Protein AF-N1Z7M3-F1 (afdb_monomer_lite)

pLDDT: mean 84.17, std 12.19, range [51.53, 95.31]

Foldseek 3Di:
DPPDQVVVVVLPDADPDDVVVLVVPVWDKDKDKAFCVSDPPPADKDWDFDAWPDPPPVDTGTDITIMGIDIHTHHRPVPPPPPPPPDPPPVD

Sequence (92 aa):
FNNQNPLNVLKSMDWQAAEWYQRKHCNFNAELIYDANLGSKDNFTFQIKDNVESFDQRNRSHNYREVVSTYIPMKNQMNSHAETTHDIMSNI

Radius of gyration: 22.05 Å; chains: 1; bounding box: 50×32×68 Å

Secondary structure (DSSP, 8-state):
--S--HHHHHHH----S-HHHHHH-SS-EEEEEEETTSS-SSSEEEEEEEEEEE--GGG-EEEEEEEEEEEEEPP-STTS-------TTTT-

Structure (mmCIF, N/CA/C/O backbone):
data_AF-N1Z7M3-F1
#
_entry.id   AF-N1Z7M3-F1
#
loop_
_atom_site.group_PDB
_atom_site.id
_atom_site.type_symbol
_atom_site.label_atom_id
_atom_site.label_alt_id
_atom_site.label_comp_id
_atom_site.label_asym_id
_atom_site.label_entity_id
_atom_site.label_seq_id
_atom_site.pdbx_PDB_ins_code
_atom_site.Cartn_x
_atom_site.Cartn_y
_atom_site.Cartn_z
_atom_site.occupancy
_atom_site.B_iso_or_equiv
_atom_site.auth_seq_id
_atom_site.auth_comp_id
_atom_site.auth_asym_id
_atom_site.auth_atom_id
_atom_site.pdbx_PDB_model_num
ATOM 1 N N . PHE A 1 1 ? -4.581 -20.264 -6.411 1.00 53.69 1 PHE A N 1
ATOM 2 C CA . PHE A 1 1 ? -3.673 -19.498 -5.535 1.00 53.69 1 PHE A CA 1
ATOM 3 C C . PHE A 1 1 ? -3.374 -20.343 -4.303 1.00 53.69 1 PHE A C 1
ATOM 5 O O . PHE A 1 1 ? -4.241 -20.502 -3.456 1.00 53.69 1 PHE A O 1
ATOM 12 N N . ASN A 1 2 ? -2.202 -20.979 -4.256 1.00 54.97 2 ASN A N 1
ATOM 13 C CA . ASN A 1 2 ? -1.849 -21.969 -3.230 1.00 54.97 2 ASN A CA 1
ATOM 14 C C . ASN A 1 2 ? -1.300 -21.282 -1.975 1.00 54.97 2 ASN A C 1
ATOM 16 O O . ASN A 1 2 ? -0.094 -21.107 -1.908 1.00 54.97 2 ASN A O 1
ATOM 20 N N . ASN A 1 3 ? -2.137 -20.880 -1.010 1.00 71.06 3 ASN A N 1
ATOM 21 C CA . ASN A 1 3 ? -1.725 -20.437 0.342 1.00 71.06 3 ASN A CA 1
ATOM 22 C C . ASN A 1 3 ? -0.564 -19.412 0.434 1.00 71.06 3 ASN A C 1
ATOM 24 O O . ASN A 1 3 ? 0.043 -19.245 1.490 1.00 71.06 3 ASN A O 1
ATOM 28 N N . GLN A 1 4 ? -0.226 -18.727 -0.659 1.00 77.44 4 GLN A N 1
ATOM 29 C CA . GLN A 1 4 ? 0.844 -17.742 -0.700 1.00 77.44 4 GLN A CA 1
ATOM 30 C C . GLN A 1 4 ? 0.330 -16.431 -0.117 1.00 77.44 4 GLN A C 1
ATOM 32 O O . GLN A 1 4 ? -0.818 -16.053 -0.357 1.00 77.44 4 GLN A O 1
ATOM 37 N N . ASN A 1 5 ? 1.189 -15.729 0.629 1.00 85.56 5 ASN A N 1
ATOM 38 C CA . ASN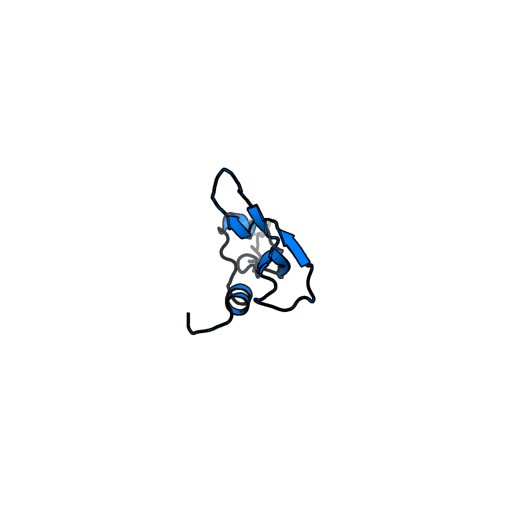 A 1 5 ? 0.867 -14.395 1.126 1.00 85.56 5 ASN A CA 1
ATOM 39 C C . ASN A 1 5 ? 0.468 -13.505 -0.076 1.00 85.56 5 ASN A C 1
ATOM 41 O O . ASN A 1 5 ? 1.273 -13.373 -1.005 1.00 85.56 5 ASN A O 1
ATOM 45 N N . PRO A 1 6 ? -0.733 -12.894 -0.076 1.00 88.44 6 PRO A N 1
ATOM 46 C CA . PRO A 1 6 ? -1.207 -12.043 -1.166 1.00 88.44 6 PRO A CA 1
ATOM 47 C C . PRO A 1 6 ? -0.228 -10.926 -1.546 1.00 88.44 6 PRO A C 1
ATOM 49 O O . PRO A 1 6 ? -0.085 -10.610 -2.724 1.00 88.44 6 PRO A O 1
ATOM 52 N N . LEU A 1 7 ? 0.515 -10.381 -0.577 1.00 90.00 7 LEU A N 1
ATOM 53 C CA . LEU A 1 7 ? 1.534 -9.360 -0.826 1.00 90.00 7 LEU A CA 1
ATOM 54 C C . LEU A 1 7 ? 2.669 -9.887 -1.703 1.00 90.00 7 LEU A C 1
ATOM 56 O O . LEU A 1 7 ? 3.191 -9.150 -2.534 1.00 90.00 7 LEU A O 1
ATOM 60 N N . ASN A 1 8 ? 3.049 -11.155 -1.542 1.00 89.19 8 ASN A N 1
ATOM 61 C CA . ASN A 1 8 ? 4.099 -11.762 -2.357 1.00 89.19 8 ASN A CA 1
ATOM 62 C C . ASN A 1 8 ? 3.629 -11.959 -3.799 1.00 89.19 8 ASN A C 1
ATOM 64 O O . ASN A 1 8 ? 4.412 -11.744 -4.717 1.00 89.19 8 ASN A O 1
ATOM 68 N N . VAL A 1 9 ? 2.355 -12.312 -3.990 1.00 89.25 9 VAL A N 1
ATOM 69 C CA . VAL A 1 9 ? 1.747 -12.446 -5.322 1.00 89.25 9 VAL A CA 1
ATOM 70 C C . VAL A 1 9 ? 1.684 -11.090 -6.025 1.00 89.25 9 VAL A C 1
ATOM 72 O O . VAL A 1 9 ? 2.078 -10.980 -7.179 1.00 89.25 9 VAL A O 1
ATOM 75 N N . LEU A 1 10 ? 1.248 -10.036 -5.329 1.00 88.81 10 LEU A N 1
ATOM 76 C CA . LEU A 1 10 ? 1.178 -8.688 -5.907 1.00 88.81 10 LEU A CA 1
ATOM 77 C C . LEU A 1 10 ? 2.564 -8.115 -6.234 1.00 88.81 10 LEU A C 1
ATOM 79 O O . LEU A 1 10 ? 2.714 -7.408 -7.223 1.00 88.81 10 LEU A O 1
ATOM 83 N N . LYS A 1 11 ? 3.588 -8.452 -5.441 1.00 88.00 11 LYS A N 1
ATOM 84 C CA . LYS A 1 11 ? 4.980 -8.050 -5.700 1.00 88.00 11 LYS A CA 1
ATOM 85 C C . LYS A 1 11 ? 5.609 -8.753 -6.904 1.00 88.00 11 LYS A C 1
ATOM 87 O O . LYS A 1 11 ? 6.537 -8.202 -7.488 1.00 88.00 11 LYS A O 1
ATOM 92 N N . SER A 1 12 ? 5.165 -9.964 -7.239 1.00 87.75 12 SER A N 1
ATOM 93 C CA . SER A 1 12 ? 5.703 -10.734 -8.368 1.00 87.75 12 SER A CA 1
ATOM 94 C C . SER A 1 12 ? 4.911 -10.563 -9.662 1.00 87.75 12 SER A C 1
ATOM 96 O O . SER A 1 12 ? 5.362 -11.031 -10.704 1.00 87.75 12 SER A O 1
ATOM 98 N N . MET A 1 13 ? 3.743 -9.921 -9.606 1.00 87.69 13 MET A N 1
ATOM 99 C CA . MET A 1 13 ? 2.881 -9.733 -10.764 1.00 87.69 13 MET A CA 1
ATOM 100 C C . MET A 1 13 ? 3.483 -8.716 -11.741 1.00 87.69 13 MET A C 1
ATOM 102 O O . MET A 1 13 ? 3.920 -7.636 -11.343 1.00 87.69 13 MET A O 1
ATOM 106 N N . ASP A 1 14 ? 3.468 -9.050 -13.032 1.00 87.88 14 ASP A N 1
ATOM 107 C CA . ASP A 1 14 ? 3.835 -8.111 -14.091 1.00 87.88 14 ASP A CA 1
ATOM 108 C C . ASP A 1 14 ? 2.825 -6.966 -14.191 1.00 87.88 14 ASP A C 1
ATOM 110 O O . ASP A 1 14 ? 1.657 -7.099 -13.812 1.00 87.88 14 ASP A O 1
ATOM 114 N N . TRP A 1 15 ? 3.258 -5.839 -14.756 1.00 88.88 15 TRP A N 1
ATOM 115 C CA . TRP A 1 15 ? 2.427 -4.648 -14.847 1.00 88.88 15 TRP A CA 1
ATOM 116 C C . TRP A 1 15 ? 1.166 -4.887 -15.693 1.00 88.88 15 TRP A C 1
ATOM 118 O O . TRP A 1 15 ? 1.236 -5.078 -16.904 1.00 88.88 15 TRP A O 1
ATOM 128 N N . GLN A 1 16 ? -0.003 -4.847 -15.048 1.00 88.88 16 GLN A N 1
ATOM 129 C CA . GLN A 1 16 ? -1.306 -5.137 -15.669 1.00 88.88 16 GLN A CA 1
ATOM 130 C C . GLN A 1 16 ? -2.010 -3.904 -16.270 1.00 88.88 16 GLN A C 1
ATOM 132 O O . GLN A 1 16 ? -3.192 -3.967 -16.605 1.00 88.88 16 GLN A O 1
ATOM 137 N N . ALA A 1 17 ? -1.338 -2.752 -16.370 1.00 89.06 17 ALA A N 1
ATOM 138 C CA . ALA A 1 17 ? -1.955 -1.568 -16.970 1.00 89.06 17 ALA A CA 1
ATOM 139 C C . ALA A 1 17 ? -2.169 -1.754 -18.480 1.00 89.06 17 ALA A C 1
ATOM 141 O O . ALA A 1 17 ? -1.449 -2.504 -19.132 1.00 89.06 17 ALA A O 1
ATOM 142 N N . ALA A 1 18 ? -3.123 -1.029 -19.064 1.00 90.69 18 ALA A N 1
ATOM 143 C CA . ALA A 1 18 ? -3.307 -1.032 -20.512 1.00 90.69 18 ALA A CA 1
ATOM 144 C C . ALA A 1 18 ? -2.048 -0.517 -21.234 1.00 90.69 18 ALA A C 1
ATOM 146 O O . ALA A 1 18 ? -1.401 0.422 -20.767 1.00 90.69 18 ALA A O 1
ATOM 147 N N . GLU A 1 19 ? -1.734 -1.072 -22.405 1.00 88.38 19 GLU A N 1
ATOM 148 C CA . GLU A 1 19 ? -0.488 -0.775 -23.126 1.00 88.38 19 GLU A CA 1
ATOM 149 C C . GLU A 1 19 ? -0.241 0.719 -23.373 1.00 88.38 19 GLU A C 1
ATOM 151 O O . GLU A 1 19 ? 0.882 1.204 -23.264 1.00 88.38 19 GLU A O 1
ATOM 156 N N . TRP A 1 20 ? -1.290 1.479 -23.704 1.00 89.25 20 TRP A N 1
ATOM 157 C CA . TRP A 1 20 ? -1.168 2.918 -23.946 1.00 89.25 20 TRP A CA 1
ATOM 158 C C . TRP A 1 20 ? -0.674 3.666 -22.700 1.00 89.25 20 TRP A C 1
ATOM 160 O O . TRP A 1 20 ? 0.078 4.632 -22.819 1.00 89.25 20 TRP A O 1
ATOM 170 N N . TYR A 1 21 ? -1.066 3.204 -21.511 1.00 89.31 21 TYR A N 1
ATOM 171 C CA . TYR A 1 21 ? -0.632 3.768 -20.240 1.00 89.31 21 TYR A CA 1
ATOM 172 C C . TYR A 1 21 ? 0.806 3.348 -19.939 1.00 89.31 21 TYR A C 1
ATOM 174 O O . TYR A 1 21 ? 1.605 4.174 -19.497 1.00 89.31 21 TYR A O 1
ATOM 182 N N . GLN A 1 22 ? 1.160 2.103 -20.275 1.00 88.81 22 GLN A N 1
ATOM 183 C CA . GLN A 1 22 ? 2.529 1.615 -20.147 1.00 88.81 22 GLN A CA 1
ATOM 184 C C . GLN A 1 22 ? 3.512 2.396 -21.018 1.00 88.81 22 GLN A C 1
ATOM 186 O O . GLN A 1 22 ? 4.557 2.828 -20.537 1.00 88.81 22 GLN A O 1
ATOM 191 N N . ARG A 1 23 ? 3.152 2.670 -22.276 1.00 84.56 23 ARG A N 1
ATOM 192 C CA . ARG A 1 23 ? 3.959 3.502 -23.184 1.00 84.56 23 ARG A CA 1
ATOM 193 C C . ARG A 1 23 ? 4.164 4.920 -22.651 1.00 84.56 23 ARG A C 1
ATOM 195 O O . ARG A 1 23 ? 5.237 5.489 -22.807 1.00 84.56 23 ARG A O 1
ATOM 202 N N . LYS A 1 24 ? 3.142 5.492 -22.009 1.00 86.06 24 LYS A N 1
ATOM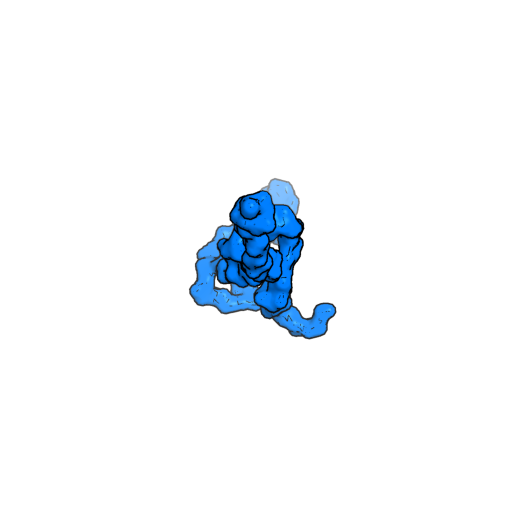 203 C CA . LYS A 1 24 ? 3.205 6.849 -21.451 1.00 86.06 24 LYS A CA 1
ATOM 204 C C . LYS A 1 24 ? 4.056 6.932 -20.179 1.00 86.06 24 LYS A C 1
ATOM 206 O O . LYS A 1 24 ? 4.674 7.965 -19.934 1.00 86.06 24 LYS A O 1
ATOM 211 N N . HIS A 1 25 ? 4.080 5.878 -19.365 1.00 84.69 25 HIS A N 1
ATOM 212 C CA . HIS A 1 25 ? 4.718 5.881 -18.050 1.00 84.69 25 HIS A CA 1
ATOM 213 C C . HIS A 1 25 ? 5.829 4.825 -17.976 1.00 84.69 25 HIS A C 1
ATOM 215 O O . HIS A 1 25 ? 5.612 3.671 -17.627 1.00 84.69 25 HIS A O 1
ATOM 221 N N . CYS A 1 26 ? 7.059 5.226 -18.300 1.00 77.00 26 CYS A N 1
ATOM 222 C CA . CYS A 1 26 ? 8.201 4.312 -18.332 1.00 77.00 26 CYS A CA 1
ATOM 223 C C . CYS A 1 26 ? 8.650 3.808 -16.953 1.00 77.00 26 CYS A C 1
ATOM 225 O O . CYS A 1 26 ? 9.026 2.646 -16.836 1.00 77.00 26 CYS A O 1
ATOM 227 N N . ASN A 1 27 ? 8.555 4.655 -15.926 1.00 82.81 27 ASN A N 1
ATOM 228 C CA . ASN A 1 27 ? 9.016 4.385 -14.564 1.00 82.81 27 ASN A CA 1
ATOM 229 C C . ASN A 1 27 ? 7.856 4.551 -13.576 1.00 82.81 27 ASN A C 1
ATOM 231 O O . ASN A 1 27 ? 7.785 5.537 -12.840 1.00 82.81 27 ASN A O 1
ATOM 235 N N . PHE A 1 28 ? 6.898 3.626 -13.611 1.00 89.00 28 PHE A N 1
ATOM 236 C CA . PHE A 1 28 ? 5.723 3.686 -12.747 1.00 89.00 28 PHE A CA 1
ATOM 237 C C . PHE A 1 28 ? 5.976 2.974 -11.414 1.00 89.00 28 PHE A C 1
ATOM 239 O O . PHE A 1 28 ? 6.307 1.791 -11.387 1.00 89.00 28 PHE A O 1
ATOM 246 N N . ASN A 1 29 ? 5.767 3.687 -10.308 1.00 91.19 29 ASN A N 1
ATOM 247 C CA . ASN A 1 29 ? 5.736 3.104 -8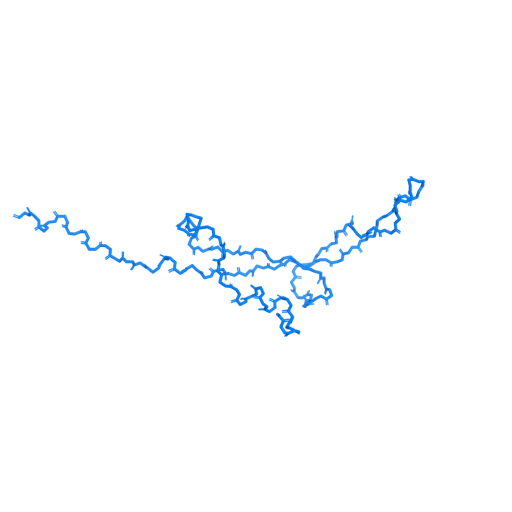.970 1.00 91.19 29 ASN A CA 1
ATOM 248 C C . ASN A 1 29 ? 4.277 2.922 -8.561 1.00 91.19 29 ASN A C 1
ATOM 250 O O . ASN A 1 29 ? 3.563 3.905 -8.368 1.00 91.19 29 ASN A O 1
ATOM 254 N N . ALA A 1 30 ? 3.836 1.675 -8.437 1.00 91.88 30 ALA A N 1
ATOM 255 C CA . ALA A 1 30 ? 2.492 1.373 -7.975 1.00 91.88 30 ALA A CA 1
ATOM 256 C C . ALA A 1 30 ? 2.424 1.505 -6.455 1.00 91.88 30 ALA A C 1
ATOM 258 O O . ALA A 1 30 ? 3.279 0.968 -5.749 1.00 91.88 30 ALA A O 1
ATOM 259 N N . GLU A 1 31 ? 1.392 2.176 -5.957 1.00 93.31 31 GLU A N 1
ATOM 260 C CA . GLU A 1 31 ? 1.079 2.170 -4.533 1.00 93.31 31 GLU A CA 1
ATOM 261 C C . GLU A 1 31 ? 0.380 0.853 -4.172 1.00 93.31 31 GLU A C 1
ATOM 263 O O . GLU A 1 31 ? -0.620 0.466 -4.779 1.00 93.31 31 GLU A O 1
ATOM 268 N N . LEU A 1 32 ? 0.927 0.152 -3.185 1.00 92.62 32 LEU A N 1
ATOM 269 C CA . LEU A 1 32 ? 0.359 -1.044 -2.591 1.00 92.62 32 LEU A CA 1
ATOM 270 C C . LEU A 1 32 ? -0.134 -0.703 -1.185 1.00 92.62 32 LEU A C 1
ATOM 272 O O . LEU A 1 32 ? 0.659 -0.405 -0.292 1.00 92.62 32 LEU A O 1
ATOM 276 N N . ILE A 1 33 ? -1.448 -0.803 -0.999 1.00 93.44 33 ILE A N 1
ATOM 277 C CA . ILE A 1 33 ? -2.136 -0.512 0.260 1.00 93.44 33 ILE A CA 1
ATOM 278 C C . ILE A 1 33 ? -2.692 -1.819 0.825 1.00 93.44 33 ILE A C 1
ATOM 280 O O . ILE A 1 33 ? -3.359 -2.568 0.110 1.00 93.44 33 ILE A O 1
ATOM 284 N N . TYR A 1 34 ? -2.416 -2.110 2.096 1.00 93.31 34 TYR A N 1
ATOM 285 C CA . TYR A 1 34 ? -2.835 -3.358 2.736 1.00 93.31 34 TYR A CA 1
ATOM 286 C C . TYR A 1 34 ? -3.022 -3.218 4.252 1.00 93.31 34 TYR A C 1
ATOM 288 O O . TYR A 1 34 ? -2.505 -2.293 4.873 1.00 93.31 34 TYR A O 1
ATO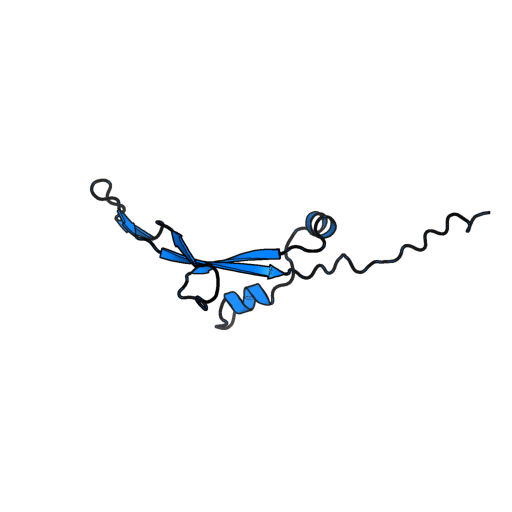M 296 N N . ASP A 1 35 ? -3.759 -4.150 4.861 1.00 92.44 35 ASP A N 1
ATOM 297 C CA . ASP A 1 35 ? -3.924 -4.205 6.317 1.00 92.44 35 ASP A CA 1
ATOM 298 C C . ASP A 1 35 ? -2.596 -4.415 7.044 1.00 92.44 35 ASP A C 1
ATOM 300 O O . ASP A 1 35 ? -1.818 -5.300 6.690 1.00 92.44 35 ASP A O 1
ATOM 304 N N . ALA A 1 36 ? -2.369 -3.691 8.141 1.00 91.69 36 ALA A N 1
ATOM 305 C CA . ALA A 1 36 ? -1.128 -3.808 8.907 1.00 91.69 36 ALA A CA 1
ATOM 306 C C . ALA A 1 36 ? -0.869 -5.215 9.480 1.00 91.69 36 ALA A C 1
ATOM 308 O O . ALA A 1 36 ? 0.263 -5.532 9.831 1.00 91.69 36 ALA A O 1
ATOM 309 N N . ASN A 1 37 ? -1.891 -6.074 9.562 1.00 90.19 37 ASN A N 1
ATOM 310 C CA . ASN A 1 37 ? -1.745 -7.468 9.987 1.00 90.19 37 ASN A CA 1
ATOM 311 C C . ASN A 1 37 ? -1.186 -8.402 8.890 1.00 90.19 37 ASN A C 1
ATOM 313 O O . ASN A 1 37 ? -0.809 -9.531 9.199 1.00 90.19 37 ASN A O 1
ATOM 317 N N . LEU A 1 38 ? -1.129 -7.957 7.629 1.00 89.06 38 LEU A N 1
ATOM 318 C CA . LEU A 1 38 ? -0.767 -8.788 6.477 1.00 89.06 38 LEU A CA 1
ATOM 319 C C . LEU A 1 38 ? 0.739 -8.746 6.151 1.00 89.06 38 LEU A C 1
ATOM 321 O O . LEU A 1 38 ? 1.248 -9.624 5.447 1.00 89.06 38 LEU A O 1
ATOM 325 N N . GLY A 1 39 ? 1.463 -7.742 6.655 1.00 84.81 39 GLY A N 1
ATOM 326 C CA . GLY A 1 39 ? 2.881 -7.526 6.361 1.00 84.81 39 GLY A CA 1
ATOM 327 C C . GLY A 1 39 ? 3.636 -6.798 7.474 1.00 84.81 39 GLY A C 1
ATOM 328 O O . GLY A 1 39 ? 3.131 -6.633 8.578 1.00 84.81 39 GLY A O 1
ATOM 329 N N . SER A 1 40 ? 4.870 -6.374 7.180 1.00 77.69 40 SER A N 1
ATOM 330 C CA . SER A 1 40 ? 5.686 -5.618 8.141 1.00 77.69 40 SER A CA 1
ATOM 331 C C . SER A 1 40 ? 5.196 -4.173 8.292 1.00 77.69 40 SER A C 1
ATOM 333 O O . SER A 1 40 ? 4.714 -3.573 7.324 1.00 77.69 40 SER A O 1
ATOM 335 N N . LYS A 1 41 ? 5.389 -3.613 9.493 1.00 76.75 41 LYS A N 1
ATOM 336 C CA . LYS A 1 41 ? 5.090 -2.219 9.860 1.00 76.75 41 LYS A CA 1
ATOM 337 C C . LYS A 1 41 ? 6.254 -1.250 9.616 1.00 76.75 41 LYS A C 1
ATOM 339 O O . LYS A 1 41 ? 6.188 -0.108 10.047 1.00 76.75 41 LYS A O 1
ATOM 344 N N . ASP A 1 42 ? 7.302 -1.686 8.917 1.00 83.56 42 ASP A N 1
ATOM 345 C CA . ASP A 1 42 ? 8.463 -0.836 8.592 1.00 83.56 42 ASP A CA 1
ATOM 346 C C . ASP A 1 42 ? 8.143 0.252 7.548 1.00 83.56 42 ASP A C 1
ATOM 348 O O . ASP A 1 42 ? 8.938 1.158 7.312 1.00 83.56 42 ASP A O 1
ATOM 352 N N . ASN A 1 43 ? 6.987 0.147 6.889 1.00 86.69 43 ASN A N 1
ATOM 353 C CA . ASN A 1 43 ? 6.508 1.107 5.900 1.00 86.69 43 ASN A CA 1
ATOM 354 C C . ASN A 1 43 ? 5.585 2.149 6.547 1.00 86.69 43 ASN A C 1
ATOM 356 O O . ASN A 1 43 ? 5.176 2.015 7.698 1.00 86.69 43 ASN A O 1
ATOM 360 N N . PHE A 1 44 ? 5.209 3.169 5.775 1.00 90.31 44 PHE A N 1
ATOM 361 C CA . PHE A 1 44 ? 4.280 4.195 6.233 1.00 90.31 44 PHE A CA 1
ATOM 362 C C . PHE A 1 44 ? 2.936 3.583 6.657 1.00 90.31 44 PHE A C 1
ATOM 364 O O . PHE A 1 44 ? 2.268 2.907 5.870 1.00 90.31 44 PHE A O 1
ATOM 371 N N . THR A 1 45 ? 2.539 3.849 7.898 1.00 92.88 45 THR A N 1
ATOM 372 C CA . THR A 1 45 ? 1.289 3.389 8.503 1.00 92.88 45 THR A CA 1
ATOM 373 C C . THR A 1 45 ? 0.363 4.554 8.810 1.00 92.88 45 THR A C 1
ATOM 375 O O . THR A 1 45 ? 0.788 5.635 9.215 1.00 92.88 45 THR A O 1
ATOM 378 N N . PHE A 1 46 ? -0.933 4.323 8.636 1.00 94.12 46 PHE A N 1
ATOM 379 C CA . PHE A 1 46 ? -1.976 5.288 8.959 1.00 94.12 46 PHE A CA 1
ATOM 380 C C . PHE A 1 46 ? -3.257 4.569 9.386 1.00 94.12 46 PHE A C 1
ATOM 382 O O . PHE A 1 46 ? -3.418 3.365 9.186 1.00 94.12 46 PHE A O 1
ATOM 389 N N . GLN A 1 47 ? -4.166 5.304 10.023 1.00 94.75 47 GLN A N 1
ATOM 390 C CA . GLN A 1 47 ? -5.427 4.756 10.514 1.00 94.75 47 GLN A CA 1
ATOM 391 C C . GLN A 1 47 ? -6.594 5.225 9.650 1.00 94.75 47 GLN A C 1
ATOM 393 O O . GLN A 1 47 ? -6.726 6.415 9.366 1.00 94.75 47 GLN A O 1
ATOM 398 N N . ILE A 1 48 ? -7.463 4.289 9.274 1.00 94.50 48 ILE A N 1
ATOM 399 C CA . ILE A 1 48 ? -8.697 4.557 8.532 1.00 94.50 48 ILE A CA 1
ATOM 400 C C . ILE A 1 48 ? -9.884 4.146 9.398 1.00 94.50 48 ILE A C 1
ATOM 402 O O . ILE A 1 48 ? -9.880 3.077 10.000 1.00 94.50 48 ILE A O 1
ATOM 406 N N . LYS A 1 49 ? -10.913 4.992 9.471 1.00 93.62 49 LYS A N 1
ATOM 407 C CA . LYS A 1 49 ? -12.144 4.706 10.215 1.00 93.62 49 LYS A CA 1
ATOM 408 C C . LYS A 1 49 ? -13.190 4.043 9.317 1.00 93.62 49 LYS A C 1
ATOM 410 O O . LYS A 1 49 ? -14.176 4.676 8.944 1.00 93.62 49 LYS A O 1
ATOM 415 N N . ASP A 1 50 ? -12.954 2.793 8.939 1.00 92.81 50 ASP A N 1
ATOM 416 C CA . ASP A 1 50 ? -13.806 2.056 7.995 1.00 92.81 50 ASP A CA 1
ATOM 417 C C . ASP A 1 50 ? -14.297 0.694 8.501 1.00 92.81 50 ASP A C 1
ATOM 419 O O . ASP A 1 50 ? -15.169 0.089 7.879 1.00 92.81 50 ASP A O 1
ATOM 423 N N . ASN A 1 51 ? -13.804 0.229 9.649 1.00 91.75 51 ASN A N 1
ATOM 424 C CA . ASN A 1 51 ? -14.251 -1.026 10.230 1.00 91.75 51 ASN A CA 1
ATOM 425 C C . ASN A 1 51 ? -15.605 -0.819 10.919 1.00 91.75 51 ASN A C 1
ATOM 427 O O . ASN A 1 51 ? -15.673 -0.164 11.956 1.00 91.75 51 ASN A O 1
ATOM 431 N N . VAL A 1 52 ? -16.696 -1.326 10.346 1.00 93.44 52 VAL A N 1
ATOM 432 C CA . VAL A 1 52 ? -18.035 -1.106 10.908 1.00 93.44 52 VAL A CA 1
ATOM 433 C C . VAL A 1 52 ? -18.224 -1.938 12.173 1.00 93.44 52 VAL A C 1
ATOM 435 O O . VAL A 1 52 ? -18.153 -3.162 12.136 1.00 93.44 52 VAL A O 1
ATOM 438 N N . GLU A 1 53 ? -18.531 -1.273 13.282 1.00 93.69 53 GLU A N 1
ATOM 439 C CA . GLU A 1 53 ? -18.892 -1.941 14.537 1.00 93.69 53 GLU A CA 1
ATOM 440 C C . GLU A 1 53 ? -20.407 -2.099 14.670 1.00 93.69 53 GLU A C 1
ATOM 442 O O . GLU A 1 53 ? -20.892 -3.100 15.190 1.00 93.69 53 GLU A O 1
ATOM 447 N N . SER A 1 54 ? -21.167 -1.113 14.190 1.00 94.75 54 SER A N 1
ATOM 448 C CA . SER A 1 54 ? -22.622 -1.125 14.268 1.00 94.75 54 SER A CA 1
ATOM 449 C C . SER A 1 54 ? -23.254 -0.417 13.077 1.00 94.75 54 SER A C 1
ATOM 451 O O . SER A 1 54 ? -22.891 0.707 12.718 1.00 94.75 54 SER A O 1
ATOM 453 N N . PHE A 1 55 ? -24.257 -1.079 12.504 1.00 94.69 55 PHE A N 1
ATOM 454 C CA . PHE A 1 55 ? -25.128 -0.530 11.469 1.00 94.69 55 PHE A CA 1
ATOM 455 C C . PHE A 1 55 ? -26.437 0.040 12.031 1.00 94.69 55 PHE A C 1
ATOM 457 O O . PHE A 1 55 ? -27.190 0.646 11.269 1.00 94.69 55 PHE A O 1
ATOM 464 N N . ASP A 1 56 ? -26.725 -0.136 13.329 1.00 95.06 56 ASP A N 1
ATOM 465 C CA . ASP A 1 56 ? -27.928 0.434 13.945 1.00 95.06 56 ASP A CA 1
ATOM 466 C C . ASP A 1 56 ? -27.894 1.958 13.809 1.00 95.06 56 ASP A C 1
ATOM 468 O O . ASP A 1 56 ? -26.944 2.615 14.229 1.00 95.06 56 ASP A O 1
ATOM 472 N N . GLN A 1 57 ? -28.951 2.533 13.244 1.00 91.19 57 GLN A N 1
ATOM 473 C CA . GLN A 1 57 ? -29.071 3.966 13.015 1.00 91.19 57 GLN A CA 1
ATOM 474 C C . GLN A 1 57 ? -28.970 4.788 14.310 1.00 91.19 57 GLN A C 1
ATOM 476 O O . GLN A 1 57 ? -28.506 5.927 14.269 1.00 91.19 57 GLN A O 1
ATOM 481 N N . ARG A 1 58 ? -29.375 4.229 15.458 1.00 93.69 58 ARG A N 1
ATOM 482 C CA . ARG A 1 58 ? -29.293 4.910 16.762 1.00 93.69 58 ARG A CA 1
ATOM 483 C C . ARG A 1 58 ? -27.891 4.901 17.361 1.00 93.69 58 ARG A C 1
ATOM 485 O O . ARG A 1 58 ? -27.588 5.750 18.193 1.00 93.69 58 ARG A O 1
ATOM 492 N N . ASN A 1 59 ? -27.050 3.958 16.948 1.00 91.69 59 ASN A N 1
ATOM 493 C CA . ASN A 1 59 ? -25.691 3.801 17.447 1.00 91.69 59 ASN A CA 1
ATOM 494 C C . ASN A 1 59 ? -24.759 3.353 16.317 1.00 91.69 59 ASN A C 1
ATOM 496 O O . ASN A 1 59 ? -24.140 2.292 16.390 1.00 91.69 59 ASN A O 1
ATOM 500 N N . ARG A 1 60 ? -24.708 4.129 15.231 1.00 92.31 60 ARG A N 1
ATOM 501 C CA . ARG A 1 60 ? -23.875 3.793 14.076 1.00 92.31 60 ARG A CA 1
ATOM 502 C C . ARG A 1 60 ? -22.429 4.149 14.393 1.00 92.31 60 ARG A C 1
ATOM 504 O O . ARG A 1 60 ? -22.083 5.329 14.459 1.00 92.31 60 ARG A O 1
ATOM 511 N N . SER A 1 61 ? -21.580 3.139 14.552 1.00 94.06 61 SER A N 1
ATOM 512 C CA . SER A 1 61 ? -20.174 3.319 14.915 1.00 94.06 61 SER A CA 1
ATOM 513 C C . SER A 1 61 ? -19.236 2.564 13.978 1.00 94.06 61 SER A C 1
ATOM 515 O O . SER A 1 61 ? -19.587 1.562 13.353 1.00 94.06 61 SER A O 1
ATOM 517 N N . HIS A 1 62 ? -18.032 3.113 13.855 1.00 95.31 62 HIS A N 1
ATOM 518 C CA . HIS A 1 62 ? -16.942 2.563 13.061 1.00 95.31 62 HIS A CA 1
ATOM 519 C C . HIS A 1 62 ? -15.669 2.662 13.899 1.00 95.31 62 HIS A C 1
ATOM 521 O O . HIS A 1 62 ? -15.434 3.702 14.527 1.00 95.31 62 HIS A O 1
ATOM 527 N N . ASN A 1 63 ? -14.858 1.615 13.873 1.00 93.81 63 ASN A N 1
ATOM 528 C CA . ASN A 1 63 ? -13.549 1.567 14.491 1.00 93.81 63 ASN A CA 1
ATOM 529 C C . ASN A 1 63 ? -12.455 1.970 13.501 1.00 93.81 63 ASN A C 1
ATOM 531 O O . ASN A 1 63 ? -12.643 1.958 12.280 1.00 93.81 63 ASN A O 1
ATOM 535 N N . TYR A 1 64 ? -11.294 2.296 14.049 1.00 94.62 64 TYR A N 1
ATOM 536 C CA . TYR A 1 64 ? -10.082 2.516 13.285 1.00 94.62 64 TYR A CA 1
ATOM 537 C C . TYR A 1 64 ? -9.408 1.186 12.950 1.00 94.62 64 TYR A C 1
ATOM 539 O O . TYR A 1 64 ? -9.301 0.289 13.785 1.00 94.62 64 TYR A O 1
ATOM 547 N N . ARG A 1 65 ? -8.920 1.088 11.719 1.00 93.69 65 ARG A N 1
ATOM 548 C CA . ARG A 1 65 ? -8.104 -0.006 11.206 1.00 93.69 65 ARG A CA 1
ATOM 549 C C . ARG A 1 65 ? -6.767 0.556 10.750 1.00 93.69 65 ARG A C 1
ATOM 551 O O . ARG A 1 65 ? -6.712 1.604 10.107 1.00 93.69 65 ARG A O 1
ATOM 558 N N . GLU A 1 66 ? -5.692 -0.119 11.132 1.00 94.62 66 GLU A N 1
ATOM 559 C CA . GLU A 1 66 ? -4.334 0.270 10.762 1.00 94.62 66 GLU A CA 1
ATOM 560 C C . GLU A 1 66 ? -3.996 -0.292 9.381 1.00 94.62 66 GLU A C 1
ATOM 562 O O . GLU A 1 66 ? -4.113 -1.493 9.130 1.00 94.62 66 GLU A O 1
ATOM 567 N N . VAL A 1 67 ? -3.568 0.594 8.491 1.00 94.69 67 VAL A N 1
ATOM 568 C CA . VAL A 1 67 ? -3.272 0.301 7.092 1.00 94.69 67 VAL A CA 1
ATOM 569 C C . VAL A 1 67 ? -1.841 0.726 6.797 1.00 94.69 67 VAL A C 1
ATOM 571 O O . VAL A 1 67 ? -1.343 1.714 7.337 1.00 94.69 67 VAL A O 1
ATOM 574 N N . VAL A 1 68 ? -1.177 -0.043 5.944 1.00 94.94 68 VAL A N 1
ATOM 575 C CA . VAL A 1 68 ? 0.180 0.207 5.471 1.00 94.94 68 VAL A CA 1
ATOM 576 C C . VAL A 1 68 ? 0.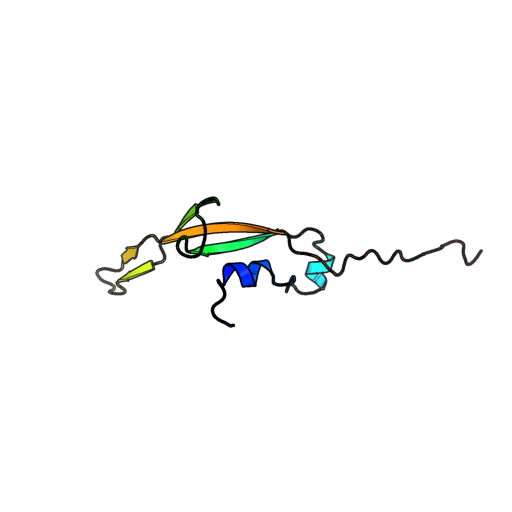124 0.603 3.998 1.00 94.94 68 VAL A C 1
ATOM 578 O O . VAL A 1 68 ? -0.565 -0.052 3.214 1.00 94.94 68 VAL A O 1
ATOM 581 N N . SER A 1 69 ? 0.872 1.641 3.620 1.00 93.88 69 SER A N 1
ATOM 582 C CA . SER A 1 69 ? 1.139 1.992 2.220 1.00 93.88 69 SER A CA 1
ATOM 583 C C . SER A 1 69 ? 2.627 1.834 1.910 1.00 93.88 69 SER A C 1
ATOM 585 O O . SER A 1 69 ? 3.501 2.234 2.683 1.00 93.88 69 SER A O 1
ATOM 587 N N . THR A 1 70 ? 2.922 1.213 0.772 1.00 93.19 70 THR A N 1
ATOM 588 C CA . THR A 1 70 ? 4.276 1.058 0.238 1.00 93.19 70 THR A CA 1
ATOM 589 C C . THR A 1 70 ? 4.254 1.192 -1.280 1.00 93.19 70 THR A C 1
ATOM 591 O O . THR A 1 70 ? 3.214 1.015 -1.906 1.00 93.19 70 THR A O 1
ATOM 594 N N . TYR A 1 71 ? 5.399 1.480 -1.892 1.00 91.88 71 TYR A N 1
ATOM 595 C CA . TYR A 1 71 ? 5.511 1.626 -3.342 1.00 91.88 71 TYR A CA 1
ATOM 596 C C . TYR A 1 71 ? 6.332 0.488 -3.936 1.00 91.88 71 TYR A C 1
ATOM 598 O O . TYR A 1 71 ? 7.395 0.142 -3.422 1.00 91.88 71 TYR A O 1
ATOM 606 N N . ILE A 1 72 ? 5.853 -0.075 -5.044 1.00 90.88 72 ILE A N 1
ATOM 607 C CA . ILE A 1 72 ? 6.547 -1.129 -5.785 1.00 90.88 72 ILE A CA 1
ATOM 608 C C . ILE A 1 72 ? 6.841 -0.622 -7.200 1.00 90.88 72 ILE A C 1
ATOM 610 O O . ILE A 1 72 ? 5.904 -0.244 -7.911 1.00 90.88 72 ILE A O 1
ATOM 614 N N . PRO A 1 73 ? 8.112 -0.622 -7.638 1.00 90.62 73 PRO A N 1
ATOM 615 C CA . PRO A 1 73 ? 8.451 -0.265 -9.007 1.00 90.62 73 PRO A CA 1
ATOM 616 C C . PRO A 1 73 ? 7.919 -1.326 -9.973 1.00 90.62 73 PRO A C 1
ATOM 618 O O . PRO A 1 73 ? 8.219 -2.514 -9.839 1.00 90.62 73 PRO A O 1
ATOM 621 N N . MET A 1 74 ? 7.140 -0.895 -10.961 1.00 88.94 74 MET A N 1
ATOM 622 C CA . MET A 1 74 ? 6.605 -1.768 -12.001 1.00 88.94 74 MET A CA 1
ATOM 623 C C . MET A 1 74 ? 7.600 -1.894 -13.151 1.00 88.94 74 MET A C 1
ATOM 625 O O . MET A 1 74 ? 8.111 -0.900 -13.669 1.00 88.94 74 MET A O 1
ATOM 629 N N . LYS A 1 75 ? 7.866 -3.132 -13.575 1.00 81.19 75 LYS A N 1
ATOM 630 C CA . LYS A 1 75 ? 8.710 -3.400 -14.742 1.00 81.19 75 LYS A CA 1
ATOM 631 C C . LYS A 1 75 ? 7.909 -3.137 -16.013 1.00 81.19 75 LYS A C 1
ATOM 633 O O . LYS A 1 75 ? 6.908 -3.803 -16.263 1.00 81.19 75 LYS A O 1
ATOM 638 N N . ASN A 1 76 ? 8.368 -2.190 -16.824 1.00 78.44 76 ASN A N 1
ATOM 639 C CA . ASN A 1 76 ? 7.781 -1.922 -18.129 1.00 78.44 76 ASN A CA 1
ATOM 640 C C . ASN A 1 76 ? 8.503 -2.735 -19.212 1.00 78.44 76 ASN A C 1
ATOM 642 O O . ASN A 1 76 ? 9.643 -2.434 -19.562 1.00 78.44 76 ASN A O 1
ATOM 646 N N . GLN A 1 77 ? 7.830 -3.758 -19.742 1.00 72.81 77 GLN A N 1
ATOM 647 C CA . GLN A 1 77 ? 8.375 -4.617 -20.798 1.00 72.81 77 GLN A CA 1
ATOM 648 C C . GLN A 1 77 ? 8.300 -3.970 -22.197 1.00 72.81 77 GLN A C 1
ATOM 650 O O . GLN A 1 77 ? 9.023 -4.392 -23.092 1.00 72.81 77 GLN A O 1
ATOM 655 N N . MET A 1 78 ? 7.478 -2.928 -22.399 1.00 67.56 78 MET A N 1
ATOM 656 C CA . MET A 1 78 ? 7.308 -2.269 -23.707 1.00 67.56 78 MET A CA 1
ATOM 657 C C . MET A 1 78 ? 8.440 -1.305 -24.074 1.00 67.56 78 MET A C 1
ATOM 659 O O . MET A 1 78 ? 8.600 -0.972 -25.244 1.00 67.56 78 MET A O 1
ATOM 663 N N . ASN A 1 79 ? 9.228 -0.854 -23.099 1.00 59.94 79 ASN A N 1
ATOM 664 C CA . ASN A 1 79 ? 10.304 0.111 -23.330 1.00 59.94 79 ASN A CA 1
ATOM 665 C C . ASN A 1 79 ? 11.653 -0.538 -23.644 1.00 59.94 79 ASN A C 1
ATOM 667 O O . ASN A 1 79 ? 12.686 0.118 -23.502 1.00 59.94 79 ASN A O 1
ATOM 671 N N . SER A 1 80 ? 11.681 -1.800 -24.088 1.00 58.19 80 SER A N 1
ATOM 672 C CA . SER A 1 80 ? 12.853 -2.282 -24.814 1.00 58.19 80 SER A CA 1
ATOM 673 C C . SER A 1 80 ? 12.970 -1.412 -26.060 1.00 58.19 80 SER A C 1
ATOM 675 O O . SER A 1 80 ? 12.184 -1.561 -26.993 1.00 58.19 80 SER A O 1
ATOM 677 N N . HIS A 1 81 ? 13.869 -0.434 -26.016 1.00 51.53 81 HIS A N 1
ATOM 678 C CA . HIS A 1 81 ? 14.144 0.487 -27.103 1.00 51.53 81 HIS A CA 1
ATOM 679 C C . HIS A 1 81 ? 14.442 -0.339 -28.358 1.00 51.53 81 HIS A C 1
ATOM 681 O O . HIS A 1 81 ? 15.541 -0.856 -28.530 1.00 51.53 81 HIS A O 1
ATOM 687 N N . ALA A 1 82 ? 13.435 -0.532 -29.209 1.00 54.81 82 ALA A N 1
ATOM 688 C CA . ALA A 1 82 ? 13.680 -0.869 -30.590 1.00 54.81 82 ALA A CA 1
ATOM 689 C C . ALA A 1 82 ? 14.237 0.424 -31.166 1.00 54.81 82 ALA A C 1
ATOM 691 O O . ALA A 1 82 ? 13.474 1.348 -31.448 1.00 54.81 82 ALA A O 1
ATOM 692 N N . GLU A 1 83 ? 15.565 0.533 -31.212 1.00 56.84 83 GLU A N 1
ATOM 693 C CA . GLU A 1 83 ? 16.220 1.567 -31.996 1.00 56.84 83 GLU A CA 1
ATOM 694 C C . GLU A 1 83 ? 15.699 1.432 -33.418 1.00 56.84 83 GLU A C 1
ATOM 696 O O . GLU A 1 83 ? 16.113 0.570 -34.190 1.00 56.84 83 GLU A O 1
ATOM 701 N N . THR A 1 84 ? 14.700 2.241 -33.750 1.00 61.88 84 THR A N 1
ATOM 702 C CA . THR A 1 84 ? 14.288 2.417 -35.124 1.00 61.88 84 THR A CA 1
ATOM 703 C C . THR A 1 84 ? 15.442 3.138 -35.789 1.00 61.88 84 THR A C 1
ATOM 705 O O . THR A 1 84 ? 15.635 4.336 -35.570 1.00 61.88 84 THR A O 1
ATOM 708 N N . THR A 1 85 ? 16.231 2.398 -36.565 1.00 63.12 85 THR A N 1
ATOM 709 C CA . THR A 1 85 ? 17.270 2.922 -37.449 1.00 63.12 85 THR A CA 1
ATOM 710 C C . THR A 1 85 ? 16.599 3.733 -38.555 1.00 63.12 85 THR A C 1
ATOM 712 O O . THR A 1 85 ? 16.440 3.283 -39.688 1.00 63.12 85 THR A O 1
ATOM 715 N N . HIS A 1 86 ? 16.111 4.917 -38.201 1.00 62.62 86 HIS A N 1
ATOM 716 C CA . HIS A 1 86 ? 15.607 5.897 -39.142 1.00 62.62 86 HIS A CA 1
ATOM 717 C C . HIS A 1 86 ? 16.807 6.620 -39.747 1.00 62.62 86 HIS A C 1
ATOM 719 O O . HIS A 1 86 ? 17.232 7.662 -39.253 1.00 62.62 86 HIS A O 1
ATOM 725 N N . ASP A 1 87 ? 17.371 6.043 -40.806 1.00 72.69 87 ASP A N 1
ATOM 726 C CA . ASP A 1 87 ? 18.369 6.728 -41.617 1.00 72.69 87 ASP A CA 1
ATOM 727 C C . ASP A 1 87 ? 17.670 7.607 -42.663 1.00 72.69 87 ASP A C 1
ATOM 729 O O . ASP A 1 87 ? 17.209 7.142 -43.706 1.00 72.69 87 ASP A O 1
ATOM 733 N N . ILE A 1 88 ? 17.577 8.902 -42.357 1.00 68.44 88 ILE A N 1
ATOM 734 C CA . ILE A 1 88 ? 17.039 9.938 -43.252 1.00 68.44 88 ILE A CA 1
ATOM 735 C C . ILE A 1 88 ? 17.871 10.086 -44.536 1.00 68.44 88 ILE A C 1
ATOM 737 O O . ILE A 1 88 ? 17.351 10.562 -45.544 1.00 68.44 88 ILE A O 1
ATOM 741 N N . MET A 1 89 ? 19.134 9.651 -44.521 1.00 72.00 89 MET A N 1
ATOM 742 C CA . MET A 1 89 ? 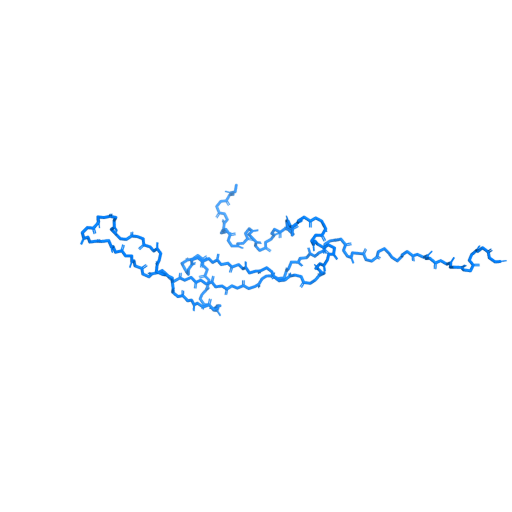20.062 9.755 -45.645 1.00 72.00 89 MET A CA 1
ATOM 743 C C . MET A 1 89 ? 20.112 8.490 -46.509 1.00 72.00 89 MET A C 1
ATOM 745 O O . MET A 1 89 ? 20.742 8.516 -47.558 1.00 72.00 89 MET A O 1
ATOM 749 N N . SER A 1 90 ? 19.413 7.406 -46.145 1.00 67.19 90 SER A N 1
ATOM 750 C CA . SER A 1 90 ? 19.414 6.155 -46.926 1.00 67.19 90 SER A CA 1
ATOM 751 C C . SER A 1 90 ? 18.797 6.289 -48.332 1.00 67.19 90 SER A C 1
ATOM 753 O O . SER A 1 90 ? 18.885 5.347 -49.118 1.00 67.19 90 SER A O 1
ATOM 755 N N . ASN A 1 91 ? 18.160 7.422 -48.648 1.00 62.25 91 ASN A N 1
ATOM 756 C CA . ASN A 1 91 ? 17.534 7.709 -49.944 1.00 62.25 91 ASN A CA 1
ATOM 757 C C . ASN A 1 91 ? 18.167 8.907 -50.690 1.00 62.25 91 ASN A C 1
ATOM 759 O O . ASN A 1 91 ? 17.530 9.439 -51.602 1.00 62.25 91 ASN A O 1
ATOM 763 N N . ILE A 1 92 ? 19.370 9.355 -50.308 1.00 56.22 92 ILE A N 1
ATOM 764 C CA . ILE A 1 92 ? 20.157 10.358 -51.058 1.00 56.22 92 ILE A CA 1
ATOM 765 C C . ILE A 1 92 ? 21.273 9.652 -51.825 1.00 56.22 92 ILE A C 1
ATOM 767 O O . ILE A 1 92 ? 21.459 9.995 -53.014 1.00 56.22 92 ILE A O 1
#